Protein AF-A0A925X984-F1 (afdb_monomer_lite)

Radius of gyration: 20.79 Å; chains: 1; bounding box: 50×35×59 Å

Sequence (177 aa):
MTAKMLEGKLLLYSETGMEGGYLSIQDKKFITFNAPKFAITNNCEVVDKNNTSRFGVTSNAEVLIDNHWLEIPDPILKEADYQMSSLFCGELNGDLEADKRLAQKYNFNIKYSAQRLDEMYGPGNWKVDSKLPNVILKDGTLLHFGDMPTTIPSRPYQIPLGAKTSVTVDWKDGSIQ

Structure (mmCIF, N/CA/C/O backbone):
data_AF-A0A925X984-F1
#
_entry.id   AF-A0A925X984-F1
#
loop_
_atom_site.group_PDB
_atom_site.id
_atom_site.type_symbol
_atom_site.label_atom_id
_atom_site.label_alt_id
_atom_site.label_comp_id
_atom_site.label_asym_id
_atom_site.label_entity_id
_atom_site.label_seq_id
_atom_site.pdbx_PDB_ins_code
_atom_site.Cartn_x
_atom_site.Cartn_y
_atom_site.Cartn_z
_atom_site.occupancy
_atom_site.B_iso_or_equiv
_atom_site.auth_seq_id
_atom_site.auth_comp_id
_atom_site.auth_asym_id
_atom_site.auth_atom_id
_atom_site.pdbx_PDB_model_num
ATOM 1 N N . MET A 1 1 ? 32.202 -2.447 -3.262 1.00 36.00 1 MET A N 1
ATOM 2 C CA . MET A 1 1 ? 30.919 -3.049 -2.841 1.00 36.00 1 MET A CA 1
ATOM 3 C C . MET A 1 1 ? 30.629 -4.206 -3.774 1.00 36.00 1 MET A C 1
ATOM 5 O O . MET A 1 1 ? 30.661 -4.004 -4.978 1.00 36.00 1 MET A O 1
ATOM 9 N N . THR A 1 2 ? 30.424 -5.409 -3.251 1.00 36.41 2 THR A N 1
ATOM 10 C CA . THR A 1 2 ? 30.070 -6.587 -4.053 1.00 36.41 2 THR A CA 1
ATOM 11 C C . THR A 1 2 ? 28.589 -6.493 -4.410 1.00 36.41 2 THR A C 1
ATOM 13 O O . THR A 1 2 ? 27.747 -6.475 -3.513 1.00 36.41 2 THR A O 1
ATOM 16 N N . ALA A 1 3 ? 28.266 -6.372 -5.699 1.00 39.72 3 ALA A N 1
ATOM 17 C CA . ALA A 1 3 ? 26.882 -6.365 -6.159 1.00 39.72 3 ALA A CA 1
ATOM 18 C C . ALA A 1 3 ? 26.222 -7.703 -5.791 1.00 39.72 3 ALA A C 1
ATOM 20 O O . ALA A 1 3 ? 26.740 -8.774 -6.112 1.00 39.72 3 ALA A O 1
ATOM 21 N N . LYS A 1 4 ? 25.101 -7.651 -5.068 1.00 42.84 4 LYS A N 1
ATOM 22 C CA . LYS A 1 4 ? 24.341 -8.845 -4.699 1.00 42.84 4 LYS A CA 1
ATOM 23 C C . LYS A 1 4 ? 23.435 -9.202 -5.875 1.00 42.84 4 LYS A C 1
ATOM 25 O O . LYS A 1 4 ? 22.453 -8.508 -6.110 1.00 42.84 4 LYS A O 1
ATOM 30 N N . MET A 1 5 ? 23.775 -10.257 -6.617 1.00 42.59 5 MET A N 1
ATOM 31 C CA . MET A 1 5 ? 22.895 -10.774 -7.667 1.00 42.59 5 MET A CA 1
ATOM 32 C C . MET A 1 5 ? 21.684 -11.457 -7.033 1.00 42.59 5 MET A C 1
ATOM 34 O O . MET A 1 5 ? 21.832 -12.328 -6.173 1.00 42.59 5 MET A O 1
ATOM 38 N N . LEU A 1 6 ? 20.496 -11.039 -7.455 1.00 45.75 6 LEU A N 1
ATOM 39 C CA . LEU A 1 6 ? 19.229 -11.654 -7.084 1.00 45.75 6 LEU A CA 1
ATOM 40 C C . LEU A 1 6 ? 18.754 -12.515 -8.249 1.00 45.75 6 LEU A C 1
ATOM 42 O O . LEU A 1 6 ? 18.788 -12.086 -9.399 1.00 45.75 6 LEU A O 1
ATOM 46 N N . GLU A 1 7 ? 18.317 -13.734 -7.949 1.00 44.16 7 GLU A N 1
ATOM 47 C CA . GLU A 1 7 ? 17.753 -14.638 -8.947 1.00 44.16 7 GLU A CA 1
ATOM 48 C C . GLU A 1 7 ? 16.229 -14.657 -8.808 1.00 44.16 7 GLU A C 1
ATOM 50 O O . GLU A 1 7 ? 15.696 -15.037 -7.766 1.00 44.16 7 GLU A O 1
ATOM 55 N N . GLY A 1 8 ? 15.529 -14.237 -9.861 1.00 45.56 8 GLY A N 1
ATOM 56 C CA . GLY A 1 8 ? 14.073 -14.321 -9.981 1.00 45.56 8 GLY A CA 1
ATOM 57 C C . GLY A 1 8 ? 13.635 -15.384 -10.983 1.00 45.56 8 GLY A C 1
ATOM 58 O O . GLY A 1 8 ? 14.445 -15.880 -11.767 1.00 45.56 8 GLY A O 1
ATOM 59 N N . LYS A 1 9 ? 12.344 -15.734 -10.976 1.00 38.38 9 LYS A N 1
ATOM 60 C CA . LYS A 1 9 ? 1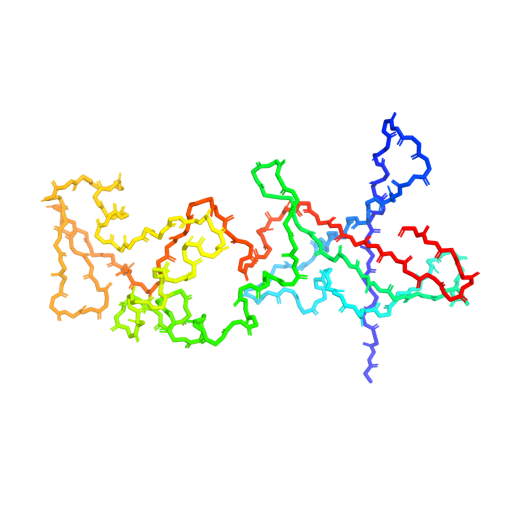1.750 -16.643 -11.962 1.00 38.38 9 LYS A CA 1
ATOM 61 C C . LYS A 1 9 ? 10.774 -15.855 -12.830 1.00 38.38 9 LYS A C 1
ATOM 63 O O . LYS A 1 9 ? 9.692 -15.515 -12.377 1.00 38.38 9 LYS A O 1
ATOM 68 N N . LEU A 1 10 ? 11.125 -15.624 -14.092 1.00 40.81 10 LEU A N 1
ATOM 69 C CA . LEU A 1 10 ? 10.169 -15.130 -15.083 1.00 40.81 10 LEU A CA 1
ATOM 70 C C . LEU A 1 10 ? 9.017 -16.146 -15.193 1.00 40.81 10 LEU A C 1
ATOM 72 O O . LEU A 1 10 ? 9.241 -17.304 -15.557 1.00 40.81 10 LEU A O 1
ATOM 76 N N . LEU A 1 11 ? 7.807 -15.744 -14.802 1.00 37.44 11 LEU A N 1
ATOM 77 C CA . LEU A 1 11 ? 6.610 -16.578 -14.876 1.00 37.44 11 LEU A CA 1
ATOM 78 C C . LEU A 1 11 ? 5.756 -16.055 -16.027 1.00 37.44 11 LEU A C 1
ATOM 80 O O . LEU A 1 11 ? 4.923 -15.175 -15.851 1.00 37.44 11 LEU A O 1
ATOM 84 N N . LEU A 1 12 ? 5.980 -16.613 -17.214 1.00 36.19 12 LEU A N 1
ATOM 85 C CA . LEU A 1 12 ? 5.131 -16.381 -18.378 1.00 36.19 12 LEU A CA 1
ATOM 86 C C . LEU A 1 12 ? 3.741 -16.983 -18.127 1.00 36.19 12 LEU A C 1
ATOM 88 O O . LEU A 1 12 ? 3.596 -18.202 -18.063 1.00 36.19 12 LEU A O 1
ATOM 92 N N . TYR A 1 13 ? 2.731 -16.125 -18.015 1.00 36.47 13 TYR A N 1
ATOM 93 C CA . TYR A 1 13 ? 1.334 -16.473 -18.261 1.00 36.47 13 TYR A CA 1
ATOM 94 C C . TYR A 1 13 ? 0.824 -15.509 -19.331 1.00 36.47 13 TYR A C 1
ATOM 96 O O . TYR A 1 13 ? 0.614 -14.336 -19.047 1.00 36.47 13 TYR A O 1
ATOM 104 N N . SER A 1 14 ? 0.662 -15.995 -20.559 1.00 34.91 14 SER A N 1
ATOM 105 C CA . SER A 1 14 ? -0.093 -15.308 -21.609 1.00 34.91 14 SER A CA 1
ATOM 106 C C . SER A 1 14 ? -1.064 -16.326 -22.197 1.00 34.91 14 SER A C 1
ATOM 108 O O . SER A 1 14 ? -0.634 -17.339 -22.748 1.00 34.91 14 SER A O 1
ATOM 110 N N . GLU A 1 15 ? -2.367 -16.087 -22.035 1.00 36.50 15 GLU A N 1
ATOM 111 C CA . GLU A 1 15 ? -3.403 -16.761 -22.833 1.00 36.50 15 GLU A CA 1
ATOM 112 C C . GLU A 1 15 ? -3.711 -15.987 -24.128 1.00 36.50 15 GLU A C 1
ATOM 114 O O . GLU A 1 15 ? -4.378 -16.512 -25.016 1.00 36.50 15 GLU A O 1
ATOM 119 N N . THR A 1 16 ? -3.191 -14.766 -24.293 1.00 33.91 16 THR A N 1
ATOM 120 C CA . THR A 1 16 ? -3.482 -13.913 -25.451 1.00 33.91 16 THR A CA 1
ATOM 121 C C . THR A 1 16 ? -2.262 -13.095 -25.873 1.00 33.91 16 THR A C 1
ATOM 123 O O . THR A 1 16 ? -2.055 -11.990 -25.388 1.00 33.91 16 THR A O 1
ATOM 126 N N . GLY A 1 17 ? -1.498 -13.611 -26.839 1.00 31.50 17 GLY A N 1
ATOM 127 C CA . GLY A 1 17 ? -0.649 -12.798 -27.719 1.00 31.50 17 GLY A CA 1
ATOM 128 C C . GLY A 1 17 ? 0.634 -12.205 -27.116 1.00 31.50 17 GLY A C 1
ATOM 129 O O . GLY A 1 17 ? 0.866 -12.215 -25.913 1.00 31.50 17 GLY A O 1
ATOM 130 N N . MET A 1 18 ? 1.503 -11.738 -28.014 1.00 33.44 18 MET A N 1
ATOM 131 C CA . MET A 1 18 ? 2.894 -11.295 -27.816 1.00 33.44 18 MET A CA 1
ATOM 132 C C . MET A 1 18 ? 3.057 -9.927 -27.111 1.00 33.44 18 MET A C 1
ATOM 134 O O . MET A 1 18 ? 3.932 -9.150 -27.483 1.00 33.44 18 MET A O 1
ATOM 138 N N . GLU A 1 19 ? 2.263 -9.611 -26.091 1.00 34.28 19 GLU A N 1
ATOM 139 C CA . GLU A 1 19 ? 2.335 -8.309 -25.407 1.00 34.28 19 GLU A CA 1
ATOM 140 C C . GLU A 1 19 ? 2.373 -8.496 -23.881 1.00 34.28 19 GLU A C 1
ATOM 142 O O . GLU A 1 19 ? 1.350 -8.715 -23.243 1.00 34.28 19 GLU A O 1
ATOM 147 N N . GLY A 1 20 ? 3.578 -8.430 -23.301 1.00 34.25 20 GLY A N 1
ATOM 148 C CA . GLY A 1 20 ? 3.802 -8.355 -21.851 1.00 34.25 20 GLY A CA 1
ATOM 149 C C . GLY A 1 20 ? 4.157 -9.686 -21.183 1.00 34.25 20 GLY A C 1
ATOM 150 O O . GLY A 1 20 ? 3.306 -10.546 -20.956 1.00 34.25 20 GLY A O 1
ATOM 151 N N . GLY A 1 21 ? 5.432 -9.864 -20.826 1.00 34.50 21 GLY A N 1
ATOM 152 C CA . GLY A 1 21 ? 5.858 -10.929 -19.924 1.00 34.50 21 GLY A CA 1
ATOM 153 C C . GLY A 1 21 ? 5.820 -10.453 -18.471 1.00 34.50 21 GLY A C 1
ATOM 154 O O . GLY A 1 21 ? 6.390 -9.428 -18.130 1.00 34.50 21 GLY A O 1
ATOM 155 N N . TYR A 1 22 ? 5.203 -11.217 -17.568 1.00 37.22 22 TYR A N 1
ATOM 156 C CA . TYR A 1 22 ? 5.242 -10.904 -16.136 1.00 37.22 22 TYR A CA 1
ATOM 157 C C . TYR A 1 22 ? 6.555 -11.394 -15.503 1.00 37.22 22 TYR A C 1
ATOM 159 O O . TYR A 1 22 ? 6.755 -12.594 -15.270 1.00 37.22 22 TYR A O 1
ATOM 167 N N . LEU A 1 23 ? 7.465 -10.474 -15.176 1.00 39.12 23 LEU A N 1
ATOM 168 C CA . LEU A 1 23 ? 8.632 -10.782 -14.347 1.00 39.12 23 LEU A CA 1
ATOM 169 C C . LEU A 1 23 ? 8.245 -10.785 -12.862 1.00 39.12 23 LEU A C 1
ATOM 171 O O . LEU A 1 23 ? 8.099 -9.737 -12.247 1.00 39.12 23 LEU A O 1
ATOM 175 N N . SER A 1 24 ? 8.134 -11.977 -12.265 1.00 40.38 24 SER A N 1
ATOM 176 C CA . SER A 1 24 ? 7.916 -12.142 -10.823 1.00 40.38 24 SER A CA 1
ATOM 177 C C . SER A 1 24 ? 9.212 -12.577 -10.131 1.00 40.38 24 SER A C 1
ATOM 179 O O . SER A 1 24 ? 9.711 -13.688 -10.316 1.00 40.38 24 SER A O 1
ATOM 181 N N . ILE A 1 25 ? 9.801 -11.698 -9.322 1.00 44.94 25 ILE A N 1
ATOM 182 C CA . ILE A 1 25 ? 11.028 -11.999 -8.572 1.00 44.94 25 ILE A CA 1
ATOM 183 C C . ILE A 1 25 ? 10.658 -12.219 -7.106 1.00 44.94 25 ILE A C 1
ATOM 185 O O . ILE A 1 25 ? 10.241 -11.289 -6.422 1.00 44.94 25 ILE A O 1
ATOM 189 N N . GLN A 1 26 ? 10.836 -13.446 -6.608 1.00 42.81 26 GLN A N 1
ATOM 190 C CA . GLN A 1 26 ? 10.685 -13.766 -5.188 1.00 42.81 26 GLN A CA 1
ATOM 191 C C . GLN A 1 26 ? 12.033 -14.215 -4.616 1.00 42.81 26 GLN A C 1
ATOM 193 O O . GLN A 1 26 ? 12.496 -15.325 -4.888 1.00 42.81 26 GLN A O 1
ATOM 198 N N . ASP A 1 27 ? 12.662 -13.363 -3.804 1.00 42.84 27 ASP A N 1
ATOM 199 C CA . ASP A 1 27 ? 13.857 -13.746 -3.049 1.00 42.84 27 ASP A CA 1
ATOM 200 C C . ASP A 1 27 ? 13.464 -14.720 -1.923 1.00 42.84 27 ASP A C 1
ATOM 202 O O . ASP A 1 27 ? 12.714 -14.379 -1.008 1.00 42.84 27 ASP A O 1
ATOM 206 N N . LYS A 1 28 ? 13.987 -15.950 -1.980 1.00 40.78 28 LYS A N 1
ATOM 207 C CA . LYS A 1 28 ? 13.722 -17.011 -0.991 1.00 40.78 28 LYS A CA 1
ATOM 208 C C . LYS A 1 28 ? 14.381 -16.770 0.375 1.00 40.78 28 LYS A C 1
ATOM 210 O O . LYS A 1 28 ? 14.083 -17.500 1.315 1.00 40.78 28 LYS A O 1
ATOM 215 N N . LYS A 1 29 ? 15.312 -15.816 0.489 1.00 37.97 29 LYS A N 1
ATOM 216 C CA . LYS A 1 29 ? 16.128 -15.565 1.691 1.00 37.97 29 LYS A CA 1
ATOM 217 C C . LYS A 1 29 ? 15.795 -14.249 2.402 1.00 37.97 29 LYS A C 1
ATOM 219 O O . LYS A 1 29 ? 16.399 -13.970 3.437 1.00 37.97 29 LYS A O 1
ATOM 224 N N . PHE A 1 30 ? 14.866 -13.437 1.894 1.00 42.75 30 PHE A N 1
ATOM 225 C CA . PHE A 1 30 ? 14.578 -12.118 2.467 1.00 42.75 30 PHE A CA 1
ATOM 226 C C . PHE A 1 30 ? 13.465 -12.157 3.523 1.00 42.75 30 PHE A C 1
ATOM 228 O O . PHE A 1 30 ? 12.325 -11.783 3.279 1.00 42.75 30 PHE A O 1
ATOM 235 N N . ILE A 1 31 ? 13.829 -12.594 4.732 1.00 39.44 31 ILE A N 1
ATOM 236 C CA . ILE A 1 31 ? 13.037 -12.412 5.958 1.00 39.44 31 ILE A CA 1
ATOM 237 C C . ILE A 1 31 ? 13.729 -11.320 6.784 1.00 39.44 31 ILE A C 1
ATOM 239 O O . ILE A 1 31 ? 14.491 -11.607 7.702 1.00 39.44 31 ILE A O 1
ATOM 243 N N . THR A 1 32 ? 13.542 -10.050 6.428 1.00 35.03 32 THR A N 1
ATOM 244 C CA . THR A 1 32 ? 13.875 -8.931 7.329 1.00 35.03 32 THR A CA 1
ATOM 245 C C . THR A 1 32 ? 12.717 -7.939 7.336 1.00 35.03 32 THR A C 1
ATOM 247 O O . THR A 1 32 ? 12.083 -7.741 6.308 1.00 35.03 32 THR A O 1
ATOM 250 N N . PHE A 1 33 ? 12.440 -7.325 8.492 1.00 31.50 33 PHE A N 1
ATOM 251 C CA . PHE A 1 33 ? 11.348 -6.361 8.735 1.00 31.50 33 PHE A CA 1
ATOM 252 C C . PHE A 1 33 ? 11.455 -5.037 7.944 1.00 31.50 33 PHE A C 1
ATOM 254 O O . PHE A 1 33 ? 10.676 -4.118 8.170 1.00 31.50 33 PHE A O 1
ATOM 261 N N . ASN A 1 34 ? 12.413 -4.919 7.023 1.00 33.91 34 ASN A N 1
ATOM 262 C CA . ASN A 1 34 ? 12.553 -3.764 6.146 1.00 33.91 34 ASN A CA 1
ATOM 263 C C . ASN A 1 34 ? 11.936 -4.099 4.788 1.00 33.91 34 ASN A C 1
ATOM 265 O O . ASN A 1 34 ? 12.207 -5.174 4.249 1.00 33.91 34 ASN A O 1
ATOM 269 N N . ALA A 1 35 ? 11.176 -3.166 4.205 1.00 35.09 35 ALA A N 1
ATOM 270 C CA . ALA A 1 35 ? 10.746 -3.284 2.814 1.00 35.09 35 ALA A CA 1
ATOM 271 C C . ALA A 1 35 ? 11.977 -3.578 1.926 1.00 35.09 35 ALA A C 1
ATOM 273 O O . ALA A 1 35 ? 13.018 -2.925 2.096 1.00 35.09 35 ALA A O 1
ATOM 274 N N . PRO A 1 36 ? 11.924 -4.577 1.025 1.00 37.38 36 PRO A N 1
ATOM 275 C CA . PRO A 1 36 ? 13.071 -4.913 0.196 1.00 37.38 36 PRO A CA 1
ATOM 276 C C . PRO A 1 36 ? 13.477 -3.687 -0.629 1.00 37.38 36 PRO A C 1
ATOM 278 O O . PRO A 1 36 ? 12.697 -3.188 -1.433 1.00 37.38 36 PRO A O 1
ATOM 281 N N . LYS A 1 37 ? 14.720 -3.210 -0.463 1.00 38.31 37 LYS A N 1
ATOM 282 C CA . LYS A 1 37 ? 15.281 -2.101 -1.268 1.00 38.31 37 LYS A CA 1
ATOM 283 C C . LYS A 1 37 ? 15.391 -2.424 -2.767 1.00 38.31 37 LYS A C 1
ATOM 285 O O . LYS A 1 37 ? 15.699 -1.545 -3.555 1.00 38.31 37 LYS A O 1
ATOM 290 N N . PHE A 1 38 ? 15.201 -3.687 -3.129 1.00 42.75 38 PHE A N 1
ATOM 291 C CA . PHE A 1 38 ? 15.314 -4.261 -4.474 1.00 42.75 38 PHE A CA 1
ATOM 292 C C . PHE A 1 38 ? 13.971 -4.874 -4.903 1.00 42.75 38 PHE A C 1
ATOM 294 O O . PHE A 1 38 ? 13.915 -5.878 -5.609 1.00 42.75 38 PHE A O 1
ATOM 301 N N . ALA A 1 39 ? 12.879 -4.271 -4.431 1.00 46.59 39 ALA A N 1
ATOM 302 C CA . ALA A 1 39 ? 11.562 -4.469 -5.001 1.00 46.59 39 ALA A CA 1
ATOM 303 C C . ALA A 1 39 ? 11.538 -3.995 -6.457 1.00 46.59 39 ALA A C 1
ATOM 305 O O . ALA A 1 39 ? 12.314 -3.136 -6.865 1.00 46.59 39 ALA A O 1
ATOM 306 N N . ILE A 1 40 ? 10.621 -4.573 -7.218 1.00 61.28 40 ILE A N 1
ATOM 307 C CA . ILE A 1 40 ? 10.266 -4.180 -8.572 1.00 61.28 40 ILE A CA 1
ATOM 308 C C . ILE A 1 40 ? 9.838 -2.699 -8.556 1.00 61.28 40 ILE A C 1
ATOM 310 O O . ILE A 1 40 ? 8.702 -2.373 -8.229 1.00 61.28 40 ILE A O 1
ATOM 314 N N . THR A 1 41 ? 10.784 -1.796 -8.813 1.00 69.50 41 THR A N 1
ATOM 315 C CA . THR A 1 41 ? 10.567 -0.349 -8.897 1.00 69.50 41 THR A CA 1
ATOM 316 C C . THR A 1 41 ? 10.947 0.145 -10.279 1.00 69.50 41 THR A C 1
ATOM 318 O O . THR A 1 41 ? 11.772 -0.461 -10.963 1.00 69.50 41 THR A O 1
ATOM 321 N N . ASN A 1 42 ? 10.364 1.266 -10.684 1.00 79.44 42 ASN A N 1
ATOM 322 C CA . ASN A 1 42 ? 10.740 1.934 -11.923 1.00 79.44 42 ASN A CA 1
ATOM 323 C C . ASN A 1 42 ? 12.204 2.408 -11.873 1.00 79.44 42 ASN A C 1
ATOM 325 O O . ASN A 1 42 ? 12.707 2.791 -10.814 1.00 79.44 42 ASN A O 1
ATOM 329 N N . ASN A 1 43 ? 12.847 2.453 -13.038 1.00 83.25 43 ASN A N 1
ATOM 330 C CA . ASN A 1 43 ? 14.211 2.936 -13.264 1.00 83.25 43 ASN A CA 1
ATOM 331 C C . ASN A 1 43 ? 15.332 2.071 -12.659 1.00 83.25 43 ASN A C 1
ATOM 333 O O . ASN A 1 43 ? 16.403 2.584 -12.332 1.00 83.25 43 ASN A O 1
ATOM 337 N N . CYS A 1 44 ? 15.118 0.764 -12.510 1.00 78.94 44 CYS A N 1
ATOM 338 C CA . CYS A 1 44 ? 16.180 -0.170 -12.143 1.00 78.94 44 CYS A CA 1
ATOM 339 C C . CYS A 1 44 ? 16.860 -0.733 -13.391 1.00 78.94 44 CYS A C 1
ATOM 341 O O . CYS A 1 44 ? 16.189 -1.190 -14.315 1.00 78.94 44 CYS A O 1
ATOM 343 N N . GLU A 1 45 ? 18.193 -0.749 -13.398 1.00 81.00 45 GLU A N 1
ATOM 344 C CA . GLU A 1 45 ? 18.955 -1.449 -14.432 1.00 81.00 45 GLU A CA 1
ATOM 345 C C . GLU A 1 45 ? 18.852 -2.964 -14.236 1.00 81.00 45 GLU A C 1
ATOM 347 O O . GLU A 1 45 ? 19.061 -3.487 -13.137 1.00 81.00 45 GLU A O 1
ATOM 352 N N . VAL A 1 46 ? 18.556 -3.671 -15.323 1.00 74.81 46 VAL A N 1
ATOM 353 C CA . VAL A 1 46 ? 18.489 -5.133 -15.366 1.00 74.81 46 VAL A CA 1
ATOM 354 C C . VAL A 1 46 ? 19.357 -5.671 -16.493 1.00 74.81 46 VAL A C 1
ATOM 356 O O . VAL A 1 46 ? 19.620 -4.989 -17.484 1.00 74.81 46 VAL A O 1
ATOM 359 N N . VAL A 1 47 ? 19.809 -6.910 -16.335 1.00 77.38 47 VAL A N 1
ATOM 360 C CA . VAL A 1 47 ? 20.662 -7.608 -17.299 1.00 77.38 47 VAL A CA 1
ATOM 361 C C . VAL A 1 47 ? 20.050 -8.970 -17.598 1.00 77.38 47 VAL A C 1
ATOM 363 O O . VAL A 1 47 ? 19.554 -9.644 -16.692 1.00 77.38 47 VAL A O 1
ATOM 366 N N . ASP A 1 48 ? 20.087 -9.383 -18.862 1.00 72.31 48 ASP A N 1
ATOM 367 C CA . ASP A 1 48 ? 19.631 -10.711 -19.264 1.00 72.31 48 ASP A CA 1
ATOM 368 C C . ASP A 1 48 ? 20.585 -11.777 -18.699 1.00 72.31 48 ASP A C 1
ATOM 370 O O . ASP A 1 48 ? 21.795 -11.758 -18.939 1.00 72.31 48 ASP A O 1
ATOM 374 N N . LYS A 1 49 ? 20.040 -12.740 -17.945 1.00 73.56 49 LYS A N 1
ATOM 375 C CA . LYS A 1 49 ? 20.825 -13.820 -17.325 1.00 73.56 49 LYS A CA 1
ATOM 376 C C . LYS A 1 49 ? 21.580 -14.666 -18.359 1.00 73.56 49 LYS A C 1
ATOM 378 O O . LYS A 1 49 ? 22.647 -15.189 -18.046 1.00 73.56 49 LYS A O 1
ATOM 383 N N . ASN A 1 50 ? 21.032 -14.814 -19.562 1.00 75.38 50 ASN A N 1
ATOM 384 C CA . ASN A 1 50 ? 21.614 -15.615 -20.637 1.00 75.38 50 ASN A CA 1
ATOM 385 C C . ASN A 1 50 ? 22.495 -14.781 -21.576 1.00 75.38 50 ASN A C 1
ATOM 387 O O . ASN A 1 50 ? 23.278 -15.345 -22.339 1.00 75.38 50 ASN A O 1
ATOM 391 N N . ASN A 1 51 ? 22.386 -13.452 -21.521 1.00 75.25 51 ASN A N 1
ATOM 392 C CA . ASN A 1 51 ? 23.209 -12.53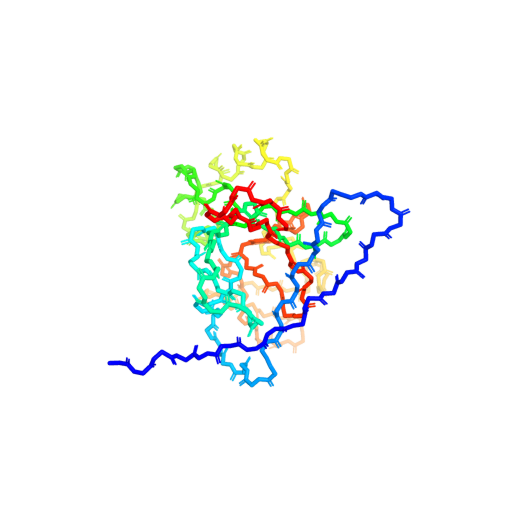7 -22.295 1.00 75.25 51 ASN A CA 1
ATOM 393 C C . ASN A 1 51 ? 23.557 -11.293 -21.470 1.00 75.25 51 ASN A C 1
ATOM 395 O O . ASN A 1 51 ? 22.870 -10.278 -21.518 1.00 75.25 51 ASN A O 1
ATOM 399 N N . THR A 1 52 ? 24.691 -11.333 -20.774 1.00 79.00 52 THR A N 1
ATOM 400 C CA . THR A 1 52 ? 25.105 -10.249 -19.872 1.00 79.00 52 THR A CA 1
ATOM 401 C C . THR A 1 52 ? 25.446 -8.930 -20.571 1.00 79.00 52 THR A C 1
ATOM 403 O O . THR A 1 52 ? 25.600 -7.908 -19.907 1.00 79.00 52 THR A O 1
ATOM 406 N N . SER A 1 53 ? 25.551 -8.934 -21.903 1.00 81.44 53 SER A N 1
ATOM 407 C CA . SER A 1 53 ? 25.715 -7.724 -22.718 1.00 81.44 53 SER A CA 1
ATOM 408 C C . SER A 1 53 ? 24.387 -7.064 -23.108 1.00 81.44 53 SER A C 1
ATOM 410 O O . SER A 1 53 ? 24.391 -5.957 -23.644 1.00 81.44 53 SER A O 1
ATOM 412 N N . ARG A 1 54 ? 23.253 -7.714 -22.815 1.00 78.88 54 ARG A N 1
ATOM 413 C CA . ARG A 1 54 ? 21.901 -7.187 -23.000 1.00 78.88 54 ARG A CA 1
ATOM 414 C C . ARG A 1 54 ? 21.408 -6.608 -21.676 1.00 78.88 54 ARG A C 1
ATOM 416 O O . ARG A 1 54 ? 21.322 -7.311 -20.670 1.00 78.88 54 ARG A O 1
ATOM 423 N N . PHE A 1 55 ? 21.099 -5.317 -21.686 1.00 83.62 55 PHE A N 1
ATOM 424 C CA . PHE A 1 55 ? 20.725 -4.542 -20.508 1.00 83.62 55 PHE A CA 1
ATOM 425 C C . PHE A 1 55 ? 19.504 -3.677 -20.805 1.00 83.62 55 PHE A C 1
ATOM 427 O O . PHE A 1 55 ? 19.296 -3.245 -21.942 1.00 83.62 55 PHE A O 1
ATOM 434 N N . GLY A 1 56 ? 18.688 -3.457 -19.785 1.00 84.06 56 GLY A N 1
ATOM 435 C CA . GLY A 1 56 ? 17.436 -2.723 -19.885 1.00 84.06 56 GLY A CA 1
ATOM 436 C C . GLY A 1 56 ? 17.143 -1.937 -18.621 1.00 84.06 56 GLY A C 1
ATOM 437 O O . GLY A 1 56 ? 17.884 -2.016 -17.638 1.00 84.06 56 GLY A O 1
ATOM 438 N N . VAL A 1 57 ? 16.064 -1.167 -18.667 1.00 84.38 57 VAL A N 1
ATOM 439 C CA . VAL A 1 57 ? 15.571 -0.372 -17.543 1.00 84.38 57 VAL A CA 1
ATOM 440 C C . VAL A 1 57 ? 14.125 -0.763 -17.268 1.00 84.38 57 VAL A C 1
ATOM 442 O O . VAL A 1 57 ? 13.349 -0.951 -18.199 1.00 84.38 57 VAL A O 1
ATOM 445 N N . THR A 1 58 ? 13.764 -0.919 -15.998 1.00 81.38 58 THR A N 1
ATOM 446 C CA . THR A 1 58 ? 12.387 -1.244 -15.609 1.00 81.38 58 THR A CA 1
ATOM 447 C C . THR A 1 58 ? 11.465 -0.025 -15.664 1.00 81.38 58 THR A C 1
ATOM 449 O O . THR A 1 58 ? 11.838 1.077 -15.253 1.00 81.38 58 THR A O 1
ATOM 452 N N . SER A 1 59 ? 10.227 -0.239 -16.091 1.00 83.12 59 SER A N 1
ATOM 453 C CA . SER A 1 59 ? 9.139 0.741 -16.119 1.00 83.12 59 SER A CA 1
ATOM 454 C C . SER A 1 59 ? 7.797 0.064 -15.793 1.00 83.12 59 SER A C 1
ATOM 456 O O . SER A 1 59 ? 7.722 -1.163 -15.702 1.00 83.12 59 SER A O 1
ATOM 458 N N . ASN A 1 60 ? 6.742 0.855 -15.566 1.00 83.69 60 ASN A N 1
ATOM 459 C CA . ASN A 1 60 ? 5.384 0.379 -15.257 1.00 83.69 60 ASN A CA 1
ATOM 460 C C . ASN A 1 60 ? 5.339 -0.679 -14.140 1.00 83.69 60 ASN A C 1
ATOM 462 O O . ASN A 1 60 ? 4.776 -1.759 -14.306 1.00 83.69 60 ASN A O 1
ATOM 466 N N . ALA A 1 61 ? 5.992 -0.394 -13.013 1.00 83.00 61 ALA A N 1
ATOM 467 C CA . ALA A 1 61 ? 5.951 -1.273 -11.856 1.00 83.00 61 ALA A CA 1
ATOM 468 C C . ALA A 1 61 ? 4.544 -1.335 -11.251 1.00 83.00 61 ALA A C 1
ATOM 470 O O . ALA A 1 61 ? 3.963 -0.305 -10.914 1.00 83.00 61 ALA A O 1
ATOM 471 N N . GLU A 1 62 ? 4.022 -2.548 -11.074 1.00 84.19 62 GLU A N 1
ATOM 472 C CA . GLU A 1 62 ? 2.670 -2.800 -10.572 1.00 84.19 62 GLU A CA 1
ATOM 473 C C . GLU A 1 62 ? 2.630 -3.984 -9.595 1.00 84.19 62 GLU A C 1
ATOM 475 O O . GLU A 1 62 ? 3.472 -4.888 -9.623 1.00 84.19 62 GLU A O 1
ATOM 480 N N . VAL A 1 63 ? 1.609 -4.012 -8.738 1.00 79.19 63 VAL A N 1
ATOM 481 C CA . VAL A 1 63 ? 1.273 -5.145 -7.863 1.00 79.19 63 VAL A CA 1
ATOM 482 C C . VAL A 1 63 ? -0.173 -5.563 -8.049 1.00 79.19 63 VAL A C 1
ATOM 484 O O . VAL A 1 63 ? -1.061 -4.727 -8.198 1.00 79.19 63 VAL A O 1
ATOM 487 N N . LEU A 1 64 ? -0.407 -6.872 -8.005 1.00 77.25 64 LEU A N 1
ATOM 488 C CA . LEU A 1 64 ? -1.739 -7.450 -8.012 1.00 77.25 64 LEU A CA 1
ATOM 489 C C . LEU A 1 64 ? -2.292 -7.494 -6.582 1.00 77.25 64 LEU A C 1
ATOM 491 O O . LEU A 1 64 ? -1.813 -8.275 -5.754 1.00 77.25 64 LEU A O 1
ATOM 495 N N . ILE A 1 65 ? -3.322 -6.695 -6.311 1.00 76.12 65 ILE A N 1
ATOM 496 C CA . ILE A 1 65 ? -4.072 -6.679 -5.046 1.00 76.12 65 ILE A CA 1
ATOM 497 C C . ILE A 1 65 ? -5.552 -6.836 -5.378 1.00 76.12 65 ILE A C 1
ATOM 499 O O . ILE A 1 65 ? -6.057 -6.166 -6.273 1.00 76.12 65 ILE A O 1
ATOM 503 N N . ASP A 1 66 ? -6.240 -7.755 -4.697 1.00 78.00 66 ASP A N 1
ATOM 504 C CA . ASP A 1 66 ? -7.676 -8.006 -4.886 1.00 78.00 66 ASP A CA 1
ATOM 505 C C . ASP A 1 66 ? -8.084 -8.161 -6.366 1.00 78.00 66 ASP A C 1
ATOM 507 O O . ASP A 1 66 ? -9.110 -7.649 -6.807 1.00 78.00 66 ASP A O 1
ATOM 511 N N . ASN A 1 67 ? -7.255 -8.869 -7.145 1.00 78.00 67 ASN A N 1
ATOM 512 C CA . ASN A 1 67 ? -7.428 -9.115 -8.583 1.00 78.00 67 ASN A CA 1
ATOM 513 C C . ASN A 1 67 ? -7.359 -7.863 -9.490 1.00 78.00 67 ASN A C 1
ATOM 515 O O . ASN A 1 67 ? -7.817 -7.909 -10.630 1.00 78.00 67 ASN A O 1
ATOM 519 N N . HIS A 1 68 ? -6.759 -6.772 -9.011 1.00 79.62 68 HIS A N 1
ATOM 520 C CA . HIS A 1 68 ? -6.499 -5.550 -9.774 1.00 79.62 68 HIS A CA 1
ATOM 521 C C . HIS A 1 68 ? -5.001 -5.223 -9.772 1.00 79.62 68 HIS A C 1
ATOM 523 O O . HIS A 1 68 ? -4.337 -5.342 -8.740 1.00 79.62 68 HIS A O 1
ATOM 529 N N . TRP A 1 69 ? -4.468 -4.822 -10.927 1.00 80.06 69 TRP A N 1
ATOM 530 C CA . TRP A 1 69 ? -3.105 -4.300 -11.036 1.00 80.06 69 TRP A CA 1
ATOM 531 C C . TRP A 1 69 ? -3.087 -2.829 -10.623 1.00 80.06 69 TRP A C 1
ATOM 533 O O . TRP A 1 69 ? -3.902 -2.040 -11.100 1.00 80.06 69 TRP A O 1
ATOM 543 N N . LEU A 1 70 ? -2.193 -2.483 -9.697 1.00 81.00 70 LEU A N 1
ATOM 544 C CA . LEU A 1 70 ? -2.048 -1.135 -9.150 1.00 81.00 70 LEU A CA 1
ATOM 545 C C . LEU A 1 70 ? -0.590 -0.678 -9.263 1.00 81.00 70 LEU A C 1
ATOM 547 O O . LEU A 1 70 ? 0.316 -1.437 -8.915 1.00 81.00 70 LEU A O 1
ATOM 551 N N . GLU A 1 71 ? -0.380 0.562 -9.710 1.00 84.69 71 GLU A N 1
ATOM 552 C CA . GLU A 1 71 ? 0.946 1.173 -9.888 1.00 84.69 71 GLU A CA 1
ATOM 553 C C . GLU A 1 71 ? 1.732 1.264 -8.566 1.00 84.69 71 GLU A C 1
ATOM 555 O O . GLU A 1 71 ? 1.177 1.575 -7.507 1.00 84.69 71 GLU A O 1
ATOM 560 N N . ILE A 1 72 ? 3.048 1.025 -8.647 1.00 79.69 72 ILE A N 1
ATOM 561 C CA . ILE A 1 72 ? 4.016 1.184 -7.560 1.00 79.69 72 ILE A CA 1
ATOM 562 C C . ILE A 1 72 ? 5.136 2.167 -7.961 1.00 79.69 72 ILE A C 1
ATOM 564 O O . ILE A 1 72 ? 5.779 1.996 -8.999 1.00 79.69 72 ILE A O 1
ATOM 568 N N . PRO A 1 73 ? 5.492 3.129 -7.088 1.00 77.50 73 PRO A N 1
ATOM 569 C CA . PRO A 1 73 ? 4.768 3.476 -5.868 1.00 77.50 73 PRO A CA 1
ATOM 570 C C . PRO A 1 73 ? 3.388 4.044 -6.196 1.00 77.50 73 PRO A C 1
ATOM 572 O O . PRO A 1 73 ? 3.208 4.635 -7.258 1.00 77.50 73 PRO A O 1
ATOM 575 N N . ASP A 1 74 ? 2.449 3.911 -5.259 1.00 82.62 74 ASP A N 1
ATOM 576 C CA . ASP A 1 74 ? 1.126 4.513 -5.404 1.00 82.62 74 ASP A CA 1
ATOM 577 C C . ASP A 1 74 ? 1.267 6.005 -5.784 1.00 82.62 74 ASP A C 1
ATOM 579 O O . ASP A 1 74 ? 1.976 6.744 -5.084 1.00 82.62 74 ASP A O 1
ATOM 583 N N . PRO A 1 75 ? 0.628 6.480 -6.873 1.00 84.88 75 PRO A N 1
ATOM 584 C CA . PRO A 1 75 ? 0.738 7.868 -7.317 1.00 84.88 75 PRO A CA 1
ATOM 585 C C . PRO A 1 75 ? 0.412 8.892 -6.229 1.00 84.88 75 PRO A C 1
ATOM 587 O O . PRO A 1 75 ? 0.954 9.998 -6.254 1.00 84.88 75 PRO A O 1
ATOM 590 N N . ILE A 1 76 ? -0.416 8.510 -5.250 1.00 87.56 76 ILE A N 1
ATOM 591 C CA . ILE A 1 76 ? -0.762 9.339 -4.096 1.00 87.56 76 ILE A CA 1
ATOM 592 C C . ILE A 1 76 ? 0.469 9.816 -3.314 1.00 87.56 76 ILE A C 1
ATOM 594 O O . ILE A 1 76 ? 0.448 10.912 -2.764 1.00 87.56 76 ILE A O 1
ATOM 598 N N . LEU A 1 77 ? 1.577 9.059 -3.313 1.00 84.94 77 LEU A N 1
ATOM 599 C CA . LEU A 1 77 ? 2.795 9.427 -2.580 1.00 84.94 77 LEU A CA 1
ATOM 600 C C . LEU A 1 77 ? 3.430 10.734 -3.087 1.00 84.94 77 LEU A C 1
ATOM 602 O O . LEU A 1 77 ? 4.209 11.357 -2.364 1.00 84.94 77 LEU A O 1
ATOM 606 N N . LYS A 1 78 ? 3.116 11.144 -4.324 1.00 87.31 78 LYS A N 1
ATOM 607 C CA . LYS A 1 78 ? 3.614 12.379 -4.952 1.00 87.31 78 LYS A CA 1
ATOM 608 C C . LYS A 1 78 ? 2.746 13.601 -4.625 1.00 87.31 78 LYS A C 1
ATOM 610 O O . LYS A 1 78 ? 3.129 14.720 -4.956 1.00 87.31 78 LYS A O 1
ATOM 615 N N . GLU A 1 79 ? 1.583 13.404 -4.012 1.00 90.88 79 GLU A N 1
ATOM 616 C CA . GLU A 1 79 ? 0.623 14.469 -3.736 1.00 90.88 79 GLU A CA 1
ATOM 617 C C . GLU A 1 79 ? 1.011 15.264 -2.488 1.00 90.88 79 GLU A C 1
ATOM 619 O O . GLU A 1 79 ? 1.375 14.699 -1.456 1.00 90.88 79 GLU A O 1
ATOM 624 N N . ALA A 1 80 ? 0.864 16.589 -2.549 1.00 94.25 80 ALA A N 1
ATOM 625 C CA . ALA A 1 80 ? 1.078 17.446 -1.382 1.00 94.25 80 ALA A CA 1
ATOM 626 C C . ALA A 1 80 ? 0.085 17.116 -0.254 1.00 94.25 80 ALA A C 1
ATOM 628 O O . ALA A 1 80 ? 0.478 17.054 0.909 1.00 94.25 80 ALA A O 1
ATOM 629 N N . ASP A 1 81 ? -1.173 16.832 -0.612 1.00 95.31 81 ASP A N 1
ATOM 630 C CA . ASP A 1 81 ? -2.208 16.429 0.343 1.00 95.31 81 ASP A CA 1
ATOM 631 C C . ASP A 1 81 ? -1.828 15.139 1.082 1.00 95.31 81 ASP A C 1
ATOM 633 O O . ASP A 1 81 ? -2.107 15.014 2.271 1.00 95.31 81 ASP A O 1
ATOM 637 N N . TYR A 1 82 ? -1.132 14.199 0.433 1.00 92.44 82 TYR A N 1
ATOM 638 C CA . TYR A 1 82 ? -0.703 12.966 1.095 1.00 92.44 82 TYR A CA 1
ATOM 639 C C . TYR A 1 82 ? 0.255 13.246 2.254 1.00 92.44 82 TYR A C 1
ATOM 641 O O . TYR A 1 82 ? 0.080 12.682 3.327 1.00 92.44 82 TYR A O 1
ATOM 649 N N . GLN A 1 83 ? 1.194 14.179 2.089 1.00 91.88 83 GLN A N 1
ATOM 650 C CA . GLN A 1 83 ? 2.192 14.522 3.112 1.00 91.88 83 GLN A CA 1
ATOM 651 C C . GLN A 1 83 ? 1.597 15.165 4.374 1.00 91.88 83 GLN A C 1
ATOM 653 O O . GLN A 1 83 ? 2.269 15.224 5.399 1.00 91.88 83 GLN A O 1
ATOM 658 N N . MET A 1 84 ? 0.359 15.657 4.307 1.00 93.81 84 MET A N 1
ATOM 659 C CA . MET A 1 84 ? -0.375 16.208 5.453 1.00 93.81 84 MET A CA 1
ATOM 660 C C . MET A 1 84 ? -1.552 15.328 5.894 1.00 93.81 84 MET A C 1
ATOM 662 O O . MET A 1 84 ? -2.149 15.596 6.929 1.00 93.81 84 MET A O 1
ATOM 666 N N . SER A 1 85 ? -1.880 14.284 5.134 1.00 93.31 85 SER A N 1
ATOM 667 C CA . SER A 1 85 ? -2.992 13.368 5.398 1.00 93.31 85 SER A CA 1
ATOM 668 C C . SER A 1 85 ? -2.763 12.495 6.633 1.00 93.31 85 SER A C 1
ATOM 670 O O . SER A 1 85 ? -1.624 12.242 7.043 1.00 93.31 85 SER A O 1
ATOM 672 N N . SER A 1 86 ? -3.840 11.940 7.190 1.00 91.38 86 SER A N 1
ATOM 673 C CA . SER A 1 86 ? -3.740 10.944 8.263 1.00 91.38 86 SER A CA 1
ATOM 674 C C . SER A 1 86 ? -3.092 9.642 7.796 1.00 91.38 86 SER A C 1
ATOM 676 O O . SER A 1 86 ? -2.550 8.911 8.619 1.00 91.38 86 SER A O 1
ATOM 678 N N . LEU A 1 87 ? -3.091 9.362 6.489 1.00 87.50 87 LEU A N 1
ATOM 679 C CA . LEU A 1 87 ? -2.417 8.201 5.897 1.00 87.50 87 LEU A CA 1
ATOM 680 C C . LEU A 1 87 ? -0.886 8.282 6.002 1.00 87.50 87 LEU A C 1
ATOM 682 O O . LEU A 1 87 ? -0.225 7.246 5.980 1.00 87.50 87 LEU A O 1
ATOM 686 N N . PHE A 1 88 ? -0.330 9.492 6.117 1.00 88.00 88 PHE A N 1
ATOM 687 C CA . PHE A 1 88 ? 1.111 9.719 6.251 1.00 88.00 88 PHE A CA 1
ATOM 688 C C . PHE A 1 88 ? 1.516 10.157 7.662 1.00 88.00 88 PHE A C 1
ATOM 690 O O . PHE A 1 88 ? 2.504 9.666 8.205 1.00 88.00 88 PHE A O 1
ATOM 697 N N . CYS A 1 89 ? 0.751 11.066 8.269 1.00 85.56 89 CYS A N 1
ATOM 698 C CA . CYS A 1 89 ? 1.058 11.658 9.575 1.00 85.56 89 CYS A CA 1
ATOM 699 C C . CYS A 1 89 ? 0.470 10.880 10.764 1.00 85.56 89 CYS A C 1
ATOM 701 O O . CYS A 1 89 ? 0.788 11.181 11.919 1.00 85.56 89 CYS A O 1
ATOM 703 N N . GLY A 1 90 ? -0.392 9.899 10.495 1.00 86.25 90 GLY A N 1
ATOM 704 C CA . GLY A 1 90 ? -1.198 9.206 11.493 1.00 86.25 90 GLY A CA 1
ATOM 705 C C . GLY A 1 90 ? -2.499 9.936 11.817 1.00 86.25 90 GLY A C 1
ATOM 706 O O . GLY A 1 90 ? -2.655 11.132 11.558 1.00 86.25 90 GLY A O 1
ATOM 707 N N . GLU A 1 91 ? -3.453 9.214 12.405 1.00 87.38 91 GLU A N 1
ATOM 708 C CA . GLU A 1 91 ? -4.816 9.725 12.633 1.00 87.38 91 GLU A CA 1
ATOM 709 C C . GLU A 1 91 ? -4.863 10.953 13.553 1.00 87.38 91 GLU A C 1
ATOM 711 O O . GLU A 1 91 ? -5.738 11.797 13.400 1.00 87.38 91 GLU A O 1
ATOM 716 N N . LEU A 1 92 ? -3.906 11.084 14.478 1.00 84.69 92 LEU A N 1
ATOM 717 C CA . LEU A 1 92 ? -3.850 12.203 15.426 1.00 84.69 92 LEU A CA 1
ATOM 718 C C . LEU A 1 92 ? -3.295 13.499 14.825 1.00 84.69 92 LEU A C 1
ATOM 720 O O . LEU A 1 92 ? -3.662 14.579 15.281 1.00 84.69 92 LEU A O 1
ATOM 724 N N . ASN A 1 93 ? -2.389 13.396 13.850 1.00 88.31 93 ASN A N 1
ATOM 725 C CA . ASN A 1 93 ? -1.652 14.547 13.316 1.00 88.31 93 ASN A CA 1
ATOM 726 C C . ASN A 1 93 ? -2.037 14.894 11.873 1.00 88.31 93 ASN A C 1
ATOM 728 O O . ASN A 1 93 ? -1.551 15.891 11.342 1.00 88.31 93 ASN A O 1
ATOM 732 N N . GLY A 1 94 ? -2.843 14.057 11.220 1.00 90.12 94 GLY A N 1
ATOM 733 C CA . GLY A 1 94 ? -3.260 14.263 9.840 1.00 90.12 94 GLY A CA 1
ATOM 734 C C . GLY A 1 94 ? -4.410 15.254 9.676 1.00 90.12 94 GLY A C 1
ATOM 735 O O . GLY A 1 94 ? -5.268 15.398 10.545 1.00 90.12 94 GLY A O 1
ATOM 736 N N . ASP A 1 95 ? -4.434 15.913 8.522 1.00 95.56 95 ASP A N 1
ATOM 737 C CA . ASP A 1 95 ? -5.509 16.793 8.079 1.00 95.56 95 ASP A CA 1
ATOM 738 C C . ASP A 1 95 ? -6.653 15.983 7.444 1.00 95.56 95 ASP A C 1
ATOM 740 O O . ASP A 1 95 ? -6.522 15.415 6.356 1.00 95.56 95 ASP A O 1
ATOM 744 N N . LEU A 1 96 ? -7.813 15.989 8.107 1.00 94.50 96 LEU A N 1
ATOM 745 C CA . LEU A 1 96 ? -9.024 15.307 7.643 1.00 94.50 96 LEU A CA 1
ATOM 746 C C . LEU A 1 96 ? -9.609 15.911 6.353 1.00 94.50 96 LEU A C 1
ATOM 748 O O . LEU A 1 96 ? -10.358 15.241 5.642 1.00 94.50 96 LEU A O 1
ATOM 752 N N . GLU A 1 97 ? -9.301 17.167 6.022 1.00 97.31 97 GLU A N 1
ATOM 753 C CA . GLU A 1 97 ? -9.697 17.748 4.737 1.00 97.31 97 GLU A CA 1
ATOM 754 C C . GLU A 1 97 ? -8.779 17.275 3.606 1.00 97.31 97 GLU A C 1
ATOM 756 O O . GLU A 1 97 ? -9.256 17.054 2.490 1.00 97.31 97 GLU A O 1
ATOM 761 N N . ALA A 1 98 ? -7.486 17.070 3.876 1.00 95.94 98 ALA A N 1
ATOM 762 C CA . ALA A 1 98 ? -6.574 16.439 2.922 1.00 95.94 98 ALA A CA 1
ATOM 763 C C . ALA A 1 98 ? -6.998 14.994 2.634 1.00 95.94 98 ALA A C 1
ATOM 765 O O . ALA A 1 98 ? -7.126 14.605 1.474 1.00 95.94 98 ALA A O 1
ATOM 766 N N . ASP A 1 99 ? -7.339 14.241 3.678 1.00 95.31 99 ASP A N 1
ATOM 767 C CA . ASP A 1 99 ? -7.929 12.906 3.578 1.00 95.31 99 ASP A CA 1
ATOM 768 C C . ASP A 1 99 ? -9.145 12.866 2.637 1.00 95.31 99 ASP A C 1
ATOM 770 O O . ASP A 1 99 ? -9.204 12.024 1.739 1.00 95.31 99 ASP A O 1
ATOM 774 N N . LYS A 1 100 ? -10.097 13.801 2.787 1.00 96.19 100 LYS A N 1
ATOM 775 C CA . LYS A 1 100 ? -11.285 13.894 1.917 1.00 96.19 100 LYS A CA 1
ATOM 776 C C . LYS A 1 100 ? -10.921 14.162 0.459 1.00 96.19 100 LYS A C 1
ATOM 778 O O . LYS A 1 100 ? -11.470 13.512 -0.433 1.00 96.19 100 LYS A O 1
ATOM 783 N N . ARG A 1 101 ? -10.007 15.106 0.204 1.00 97.06 101 ARG A N 1
ATOM 784 C CA . ARG A 1 101 ? -9.558 15.435 -1.160 1.00 97.06 101 ARG A CA 1
ATOM 785 C C . ARG A 1 101 ? -8.892 14.233 -1.827 1.00 97.06 101 ARG A C 1
ATOM 787 O O . ARG A 1 101 ? -9.193 13.935 -2.982 1.00 97.06 101 ARG A O 1
ATOM 794 N N . LEU A 1 102 ? -8.054 13.504 -1.091 1.00 94.31 102 LEU A N 1
ATOM 795 C CA . LEU A 1 102 ? -7.402 12.286 -1.574 1.00 94.31 102 LEU A CA 1
ATOM 796 C C . LEU A 1 102 ? -8.404 11.159 -1.839 1.00 94.31 102 LEU A C 1
ATOM 798 O O . LEU A 1 102 ? -8.388 10.576 -2.923 1.00 94.31 102 LEU A O 1
ATOM 802 N N . ALA A 1 103 ? -9.296 10.895 -0.882 1.00 93.44 103 ALA A N 1
ATOM 803 C CA . ALA A 1 103 ? -10.355 9.896 -0.987 1.00 93.44 103 ALA A CA 1
ATOM 804 C C . ALA A 1 103 ? -11.219 10.122 -2.237 1.00 93.44 103 ALA A C 1
ATOM 806 O O . ALA A 1 103 ? -11.479 9.188 -2.995 1.00 93.44 103 ALA A O 1
ATOM 807 N N . GLN A 1 104 ? -11.593 11.377 -2.505 1.00 94.56 104 GLN A N 1
ATOM 808 C CA . GLN A 1 104 ? -12.348 11.749 -3.699 1.00 94.56 104 GLN A CA 1
ATOM 809 C C . GLN A 1 104 ? -11.521 11.594 -4.982 1.00 94.56 104 GLN A C 1
ATOM 811 O O . GLN A 1 104 ? -12.001 11.009 -5.952 1.00 94.56 104 GLN A O 1
ATOM 816 N N . LYS A 1 105 ? -10.285 12.107 -5.002 1.00 94.56 105 LYS A N 1
ATOM 817 C CA . LYS A 1 105 ? -9.417 12.095 -6.191 1.00 94.56 105 LYS A CA 1
ATOM 818 C C . LYS A 1 105 ? -9.068 10.679 -6.649 1.00 94.56 105 LYS A C 1
ATOM 820 O O . LYS A 1 105 ? -9.013 10.422 -7.847 1.00 94.56 105 LYS A O 1
ATOM 825 N N . TYR A 1 106 ? -8.843 9.773 -5.703 1.00 88.62 106 TYR A N 1
ATOM 826 C CA . TYR A 1 106 ? -8.396 8.406 -5.971 1.00 88.62 106 TYR A CA 1
ATOM 827 C C . TYR A 1 106 ? -9.465 7.341 -5.699 1.00 88.62 106 TYR A C 1
ATOM 829 O O . TYR A 1 106 ? -9.149 6.151 -5.734 1.00 88.62 106 TYR A O 1
ATOM 837 N N . ASN A 1 107 ? -10.706 7.765 -5.443 1.00 90.19 107 ASN A N 1
ATOM 838 C CA . ASN A 1 107 ? -11.880 6.918 -5.247 1.00 90.19 107 ASN A CA 1
ATOM 839 C C . ASN A 1 107 ? -11.664 5.791 -4.218 1.00 90.19 107 ASN A C 1
ATOM 841 O O . ASN A 1 107 ? -11.816 4.606 -4.520 1.00 90.19 107 ASN A O 1
ATOM 845 N N . PHE A 1 108 ? -11.290 6.165 -2.996 1.00 89.06 108 PHE A N 1
ATOM 846 C CA . PHE A 1 108 ? -11.187 5.239 -1.870 1.00 89.06 108 PHE A CA 1
ATOM 847 C C . PHE A 1 108 ? -11.856 5.816 -0.626 1.00 89.06 108 PHE A C 1
ATOM 849 O O . PHE A 1 108 ? -11.998 7.025 -0.482 1.00 89.06 108 PHE A O 1
ATOM 856 N N . ASN A 1 109 ? -12.229 4.943 0.302 1.00 91.75 109 ASN A N 1
ATOM 857 C CA . ASN A 1 109 ? -12.712 5.320 1.625 1.00 91.75 109 ASN A CA 1
ATOM 858 C C . ASN A 1 109 ? -11.616 5.110 2.666 1.00 91.75 109 ASN A C 1
ATOM 860 O O . ASN A 1 109 ? -10.869 4.134 2.583 1.00 91.75 109 ASN A O 1
ATOM 864 N N . ILE A 1 110 ? -11.547 5.990 3.664 1.00 91.38 110 ILE A N 1
ATOM 865 C CA . ILE A 1 110 ? -10.634 5.854 4.802 1.00 91.38 110 ILE A CA 1
ATOM 866 C C . ILE A 1 110 ? -11.395 5.270 5.985 1.00 91.38 110 ILE A C 1
ATOM 868 O O . ILE A 1 110 ? -12.468 5.749 6.346 1.00 91.38 110 ILE A O 1
ATOM 872 N N . LYS A 1 111 ? -10.812 4.238 6.591 1.00 91.38 111 LYS A N 1
ATOM 873 C CA . LYS A 1 111 ? -11.263 3.630 7.838 1.00 91.38 111 LYS A CA 1
ATOM 874 C C . LYS A 1 111 ? -10.346 4.029 8.984 1.00 91.38 111 LYS A C 1
ATOM 876 O O . LYS A 1 111 ? -9.226 3.515 9.100 1.00 91.38 111 LYS A O 1
ATOM 881 N N . TYR A 1 112 ? -10.859 4.906 9.839 1.00 90.69 112 TYR A N 1
ATOM 882 C CA . TYR A 1 112 ? -10.183 5.379 11.048 1.00 90.69 112 TYR A CA 1
ATOM 883 C C . TYR A 1 112 ? -10.303 4.378 12.203 1.00 90.69 112 TYR A C 1
ATOM 885 O O . TYR A 1 112 ? -11.051 3.399 12.134 1.00 90.69 112 TYR A O 1
ATOM 893 N N . SER A 1 113 ? -9.575 4.623 13.288 1.00 88.50 113 SER A N 1
ATOM 894 C CA . SER A 1 113 ? -9.419 3.698 14.409 1.00 88.50 113 SER A CA 1
ATOM 895 C C . SER A 1 113 ? -10.741 3.285 15.026 1.00 88.50 113 SER A C 1
ATOM 897 O O . SER A 1 113 ? -10.978 2.095 15.192 1.00 88.50 113 SER A O 1
ATOM 899 N N . ALA A 1 114 ? -11.621 4.245 15.317 1.00 88.44 114 ALA A N 1
ATOM 900 C CA . ALA A 1 114 ? -12.913 3.960 15.937 1.00 88.44 114 ALA A CA 1
ATOM 90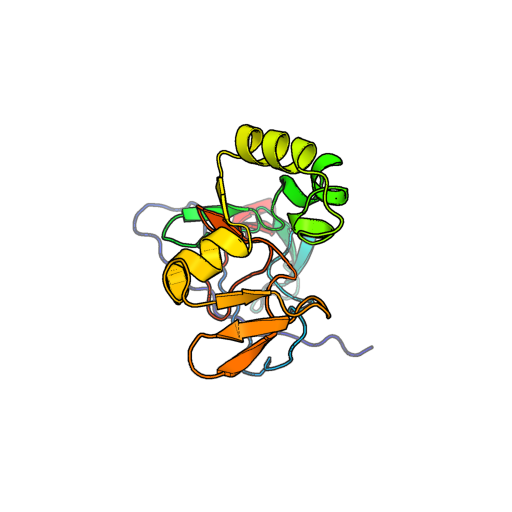1 C C . ALA A 1 114 ? -13.764 3.013 15.079 1.00 88.44 114 ALA A C 1
ATOM 903 O O . ALA A 1 114 ? -14.290 2.030 15.586 1.00 88.44 114 ALA A O 1
ATOM 904 N N . GLN A 1 115 ? -13.814 3.249 13.763 1.00 90.69 115 GLN A N 1
ATOM 905 C CA . GLN A 1 115 ? -14.538 2.381 12.831 1.00 90.69 115 GLN A CA 1
ATOM 906 C C . GLN A 1 115 ? -13.934 0.974 12.796 1.00 90.69 115 GLN A C 1
ATOM 908 O O . GLN A 1 115 ? -14.659 -0.013 12.862 1.00 90.69 115 GLN A O 1
ATOM 913 N N . ARG A 1 116 ? -12.600 0.865 12.742 1.00 90.25 116 ARG A N 1
ATOM 914 C CA . ARG A 1 116 ? -11.911 -0.435 12.754 1.00 90.25 116 ARG A CA 1
ATOM 915 C C . ARG A 1 116 ? -12.110 -1.191 14.072 1.00 90.25 116 ARG A C 1
ATOM 917 O O . ARG A 1 116 ? -12.236 -2.411 14.053 1.00 90.25 116 ARG A O 1
ATOM 924 N N . LEU A 1 117 ? -12.143 -0.485 15.202 1.00 89.81 117 LEU A N 1
ATOM 925 C CA . LEU A 1 117 ? -12.412 -1.065 16.521 1.00 89.81 117 LEU A CA 1
ATOM 926 C C . LEU A 1 117 ? -13.856 -1.552 16.634 1.00 89.81 117 LEU A C 1
ATOM 928 O O . LEU A 1 117 ? -14.082 -2.659 17.120 1.00 89.81 117 LEU A O 1
ATOM 932 N N . ASP A 1 118 ? -14.816 -0.770 16.140 1.00 92.81 118 ASP A N 1
ATOM 933 C CA . ASP A 1 118 ? -16.222 -1.170 16.089 1.00 92.81 118 ASP A CA 1
ATOM 934 C C . ASP A 1 118 ? -16.423 -2.416 15.221 1.00 92.81 118 ASP A C 1
ATOM 936 O O . ASP A 1 118 ? -17.168 -3.315 15.605 1.00 92.81 118 ASP A O 1
ATOM 940 N N . GLU A 1 119 ? -15.723 -2.521 14.091 1.00 91.38 119 GLU A N 1
ATOM 941 C CA . GLU A 1 119 ? -15.775 -3.704 13.225 1.00 91.38 119 GLU A CA 1
ATOM 942 C C . GLU A 1 119 ? -15.129 -4.941 13.860 1.00 91.38 119 GLU A C 1
ATOM 944 O O . GLU A 1 119 ? -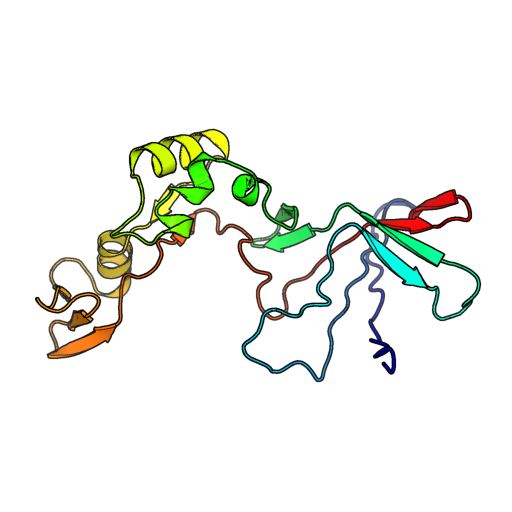15.644 -6.049 13.711 1.00 91.38 119 GLU A O 1
ATOM 949 N N . MET A 1 120 ? -14.005 -4.770 14.561 1.00 91.25 120 MET A N 1
ATOM 950 C CA . MET A 1 120 ? -13.232 -5.889 15.106 1.00 91.25 120 MET A CA 1
ATOM 951 C C . MET A 1 120 ? -13.779 -6.403 16.443 1.00 91.25 120 MET A C 1
ATOM 953 O O . MET A 1 120 ? -13.755 -7.608 16.694 1.00 91.25 120 MET A O 1
ATOM 957 N N . TYR A 1 121 ? -14.267 -5.506 17.301 1.00 92.56 121 TYR A N 1
ATOM 958 C CA . TYR A 1 121 ? -14.648 -5.823 18.682 1.00 92.56 121 TYR A CA 1
ATOM 959 C C . TYR A 1 121 ? -16.117 -5.523 19.000 1.00 92.56 121 TYR A C 1
ATOM 961 O O . TYR A 1 121 ? -16.627 -5.961 20.033 1.00 92.56 121 TYR A O 1
ATOM 969 N N . GLY A 1 122 ? -16.821 -4.817 18.119 1.00 92.38 122 GLY A N 1
ATOM 970 C CA . GLY A 1 122 ? -18.195 -4.383 18.327 1.00 92.38 122 GLY A CA 1
ATOM 971 C C . GLY A 1 122 ? -18.290 -3.044 19.073 1.00 92.38 122 GLY A C 1
ATOM 972 O O . GLY A 1 122 ? -17.477 -2.757 19.963 1.00 92.38 122 GLY A O 1
ATOM 973 N N . PRO A 1 123 ? -19.310 -2.228 18.757 1.00 92.88 123 PRO A N 1
ATOM 974 C CA . PRO A 1 123 ? -19.493 -0.919 19.370 1.00 92.88 123 PRO A CA 1
ATOM 975 C C . PRO A 1 123 ? -19.708 -1.037 20.883 1.00 92.88 123 PRO A C 1
ATOM 977 O O . PRO A 1 123 ? -20.501 -1.850 21.360 1.00 92.88 123 PRO A O 1
ATOM 980 N N . GLY A 1 124 ? -18.984 -0.217 21.649 1.00 89.50 124 GLY A N 1
ATOM 981 C CA . GLY A 1 124 ? -19.057 -0.184 23.116 1.00 89.50 124 GLY A CA 1
ATOM 982 C C . GLY A 1 124 ? -18.289 -1.298 23.844 1.00 89.50 124 GLY A C 1
ATOM 983 O O . GLY A 1 124 ? -18.302 -1.333 25.075 1.00 89.50 124 GLY A O 1
ATOM 984 N N . ASN A 1 125 ? -17.593 -2.187 23.126 1.00 93.06 125 ASN A N 1
ATOM 985 C CA . ASN A 1 125 ? -16.730 -3.215 23.726 1.00 93.06 125 ASN A CA 1
ATOM 986 C C . ASN A 1 125 ? -15.264 -2.775 23.874 1.00 93.06 125 ASN A C 1
ATOM 988 O O . ASN A 1 125 ? -14.401 -3.591 24.202 1.00 93.06 125 ASN A O 1
ATOM 992 N N . TRP A 1 126 ? -14.981 -1.493 23.654 1.00 92.25 126 TRP A N 1
ATOM 993 C CA . TRP A 1 126 ? -13.652 -0.907 23.747 1.00 92.25 126 TRP A CA 1
ATOM 994 C C . TRP A 1 126 ? -13.732 0.525 24.291 1.00 92.25 126 TRP A C 1
ATOM 996 O O . TRP A 1 126 ? -14.759 1.196 24.175 1.00 92.25 126 TRP A O 1
ATOM 1006 N N . LYS A 1 127 ? -12.645 0.998 24.904 1.00 89.69 127 LYS A N 1
ATOM 1007 C CA . LYS A 1 127 ? -12.471 2.399 25.315 1.00 89.69 127 LYS A CA 1
ATOM 1008 C C . LYS A 1 127 ? -11.022 2.832 25.132 1.00 89.69 127 LYS A C 1
ATOM 1010 O O . LYS A 1 127 ? -10.111 2.030 25.315 1.00 89.69 127 LYS A O 1
ATOM 1015 N N . VAL A 1 128 ? -10.812 4.100 24.809 1.00 84.38 128 VAL A N 1
ATOM 1016 C CA . VAL A 1 128 ? -9.468 4.680 24.700 1.00 84.38 128 VAL A CA 1
ATOM 1017 C C . VAL A 1 128 ? -8.861 4.809 26.099 1.00 84.38 128 VAL A C 1
ATOM 1019 O O . VAL A 1 128 ? -9.516 5.312 27.015 1.00 84.38 128 VAL A O 1
ATOM 1022 N N . ASP A 1 129 ? -7.627 4.344 26.280 1.00 79.38 129 ASP A N 1
ATOM 1023 C CA . ASP A 1 129 ? -6.839 4.695 27.457 1.00 79.38 129 ASP A CA 1
ATOM 1024 C C . ASP A 1 129 ? -6.378 6.151 27.316 1.00 79.38 129 ASP A C 1
ATOM 1026 O O . ASP A 1 129 ? -5.882 6.575 26.275 1.00 79.38 129 ASP A O 1
ATOM 1030 N N . SER A 1 130 ? -6.505 6.915 28.398 1.00 67.25 130 SER A N 1
ATOM 1031 C CA . SER A 1 130 ? -5.969 8.271 28.566 1.00 67.25 130 SER A CA 1
ATOM 1032 C C . SER A 1 130 ? -4.524 8.460 28.076 1.00 67.25 130 SER A C 1
ATOM 1034 O O . SER A 1 130 ? -4.130 9.577 27.741 1.00 67.25 130 SER A O 1
ATOM 1036 N N . LYS A 1 131 ? -3.739 7.377 28.014 1.00 60.38 131 LYS A N 1
ATOM 1037 C CA . LYS A 1 131 ? -2.424 7.318 27.374 1.00 60.38 131 LYS A CA 1
ATOM 1038 C C . LYS A 1 131 ? -2.552 6.683 25.986 1.00 60.38 131 LYS A C 1
ATOM 1040 O O . LYS A 1 131 ? -2.379 5.472 25.825 1.00 60.38 131 LYS A O 1
ATOM 1045 N N . LEU A 1 132 ? -2.851 7.518 24.990 1.00 59.31 132 LEU A N 1
ATOM 1046 C CA . LEU A 1 132 ? -2.809 7.137 23.576 1.00 59.31 132 LEU A CA 1
ATOM 1047 C C . LEU A 1 132 ? -1.453 6.486 23.224 1.00 59.31 132 LEU A C 1
ATOM 1049 O O . LEU A 1 132 ? -0.430 6.892 23.783 1.00 59.31 132 LEU A O 1
ATOM 1053 N N . PRO A 1 133 ? -1.416 5.522 22.289 1.00 68.44 133 PRO A N 1
ATOM 1054 C CA . PRO A 1 133 ? -2.529 4.990 21.500 1.00 68.44 133 PRO A CA 1
ATOM 1055 C C . PRO A 1 133 ? -3.014 3.634 22.053 1.00 68.44 133 PRO A C 1
ATOM 1057 O O . PRO A 1 133 ? -3.137 2.665 21.314 1.00 68.44 133 PRO A O 1
ATOM 1060 N N . ASN A 1 134 ? -3.242 3.510 23.366 1.00 81.44 134 ASN A N 1
ATOM 1061 C CA . ASN A 1 134 ? -3.754 2.257 23.928 1.00 81.44 134 ASN A CA 1
ATOM 1062 C C . ASN A 1 134 ? -5.289 2.234 23.985 1.00 81.44 134 ASN A C 1
ATOM 1064 O O . ASN A 1 134 ? -5.940 3.236 24.282 1.00 81.44 134 ASN A O 1
ATOM 1068 N N . VAL A 1 135 ? -5.869 1.065 23.736 1.00 86.75 135 VAL A N 1
ATOM 1069 C CA . VAL A 1 135 ? -7.297 0.763 23.844 1.00 86.75 135 VAL A CA 1
ATOM 1070 C C . VAL A 1 135 ? -7.477 -0.366 24.849 1.00 86.75 135 VAL A C 1
ATOM 1072 O O . VAL A 1 135 ? -6.717 -1.332 24.861 1.00 86.75 135 VAL A O 1
ATOM 1075 N N . ILE A 1 136 ? -8.491 -0.242 25.699 1.00 89.81 136 ILE A N 1
ATOM 1076 C CA . ILE A 1 136 ? -8.876 -1.254 26.679 1.00 89.81 136 ILE A CA 1
ATOM 1077 C C . ILE A 1 136 ? -10.150 -1.929 26.178 1.00 89.81 136 ILE A C 1
ATOM 1079 O O . ILE A 1 136 ? -11.179 -1.268 26.012 1.00 89.81 136 ILE A O 1
ATOM 1083 N N . LEU A 1 137 ? -10.087 -3.238 25.949 1.00 90.81 137 LEU A N 1
ATOM 1084 C CA . LEU A 1 137 ? -11.252 -4.052 25.620 1.00 90.81 137 LEU A CA 1
ATOM 1085 C C . LEU A 1 137 ? -12.116 -4.310 26.861 1.00 90.81 137 LEU A C 1
ATOM 1087 O O . LEU A 1 137 ? -11.686 -4.156 28.005 1.00 90.81 137 LEU A O 1
ATOM 1091 N N . LYS A 1 138 ? -13.358 -4.741 26.639 1.00 90.00 138 LYS A N 1
ATOM 1092 C CA . LYS A 1 138 ? -14.326 -5.045 27.703 1.00 90.00 138 LYS A CA 1
ATOM 1093 C C . LYS A 1 138 ? -13.857 -6.119 28.693 1.00 90.00 138 LYS A C 1
ATOM 1095 O O . LYS A 1 138 ? -14.271 -6.089 29.848 1.00 90.00 138 LYS A O 1
ATOM 1100 N N . ASP A 1 139 ? -13.005 -7.041 28.257 1.00 89.25 139 ASP A N 1
ATOM 1101 C CA . ASP A 1 139 ? -12.402 -8.081 29.099 1.00 89.25 139 ASP A CA 1
ATOM 1102 C C . ASP A 1 139 ? -11.177 -7.593 29.902 1.00 89.25 139 ASP A C 1
ATOM 1104 O O . ASP A 1 139 ? -10.621 -8.347 30.698 1.00 89.25 139 ASP A O 1
ATOM 1108 N N . GLY A 1 140 ? -10.776 -6.328 29.730 1.00 87.50 140 GLY A N 1
ATOM 1109 C CA . GLY A 1 140 ? -9.614 -5.724 30.378 1.00 87.50 140 GLY A CA 1
ATOM 1110 C C . GLY A 1 140 ? -8.314 -5.825 29.576 1.00 87.50 140 GLY A C 1
ATOM 1111 O O . GLY A 1 140 ? -7.301 -5.293 30.028 1.00 87.50 140 GLY A O 1
ATOM 1112 N N . THR A 1 141 ? -8.322 -6.454 28.396 1.00 89.50 141 THR A N 1
ATOM 1113 C CA . THR A 1 141 ? -7.146 -6.532 27.517 1.00 89.50 141 THR A CA 1
ATOM 1114 C C . THR A 1 141 ? -6.709 -5.139 27.065 1.00 89.50 141 THR A C 1
ATOM 1116 O O . THR A 1 141 ? -7.531 -4.347 26.603 1.00 89.50 141 THR A O 1
ATOM 1119 N N . LEU A 1 142 ? -5.408 -4.853 27.166 1.00 86.94 142 LEU A N 1
ATOM 1120 C CA . LEU A 1 142 ? -4.785 -3.631 26.654 1.00 86.94 142 LEU A CA 1
ATOM 1121 C C . LEU A 1 142 ? -4.193 -3.898 25.265 1.00 86.94 142 LEU A C 1
ATOM 1123 O O . LEU A 1 142 ? -3.409 -4.832 25.095 1.00 86.94 142 LEU A O 1
ATOM 1127 N N . LEU A 1 143 ? -4.536 -3.062 24.290 1.00 84.56 143 LEU A N 1
ATOM 1128 C CA . LEU A 1 143 ? -4.047 -3.137 22.916 1.00 84.56 143 LEU A CA 1
ATOM 1129 C C . LEU A 1 143 ? -3.453 -1.798 22.498 1.00 84.56 143 LEU A C 1
ATOM 1131 O O . LEU A 1 143 ? -4.058 -0.762 22.745 1.00 84.56 143 LEU A O 1
ATOM 1135 N N . HIS A 1 144 ? -2.320 -1.814 21.800 1.00 80.88 144 HIS A N 1
ATOM 1136 C CA . HIS A 1 144 ? -1.846 -0.639 21.065 1.00 80.88 144 HIS A CA 1
ATOM 1137 C C . HIS A 1 144 ? -2.627 -0.543 19.748 1.00 80.88 144 HIS A C 1
ATOM 1139 O O . HIS A 1 144 ? -2.614 -1.486 18.955 1.00 80.88 144 HIS A O 1
ATOM 1145 N N . PHE A 1 145 ? -3.336 0.563 19.520 1.00 77.81 145 PHE A N 1
ATOM 1146 C CA . PHE A 1 145 ? -4.213 0.758 18.370 1.00 77.81 145 PHE A CA 1
ATOM 1147 C C . PHE A 1 145 ? -4.336 2.239 17.983 1.00 77.81 145 PHE A C 1
ATOM 1149 O O . PHE A 1 145 ? -4.613 3.088 18.823 1.00 77.81 145 PHE A O 1
ATOM 1156 N N . GLY A 1 146 ? -4.234 2.533 16.686 1.00 66.56 146 GLY A N 1
ATOM 1157 C CA . GLY A 1 146 ? -4.601 3.841 16.130 1.00 66.56 146 GLY A CA 1
ATOM 1158 C C . GLY A 1 146 ? -3.467 4.713 15.606 1.00 66.56 146 GLY A C 1
ATOM 1159 O O . GLY A 1 146 ? -3.579 5.935 15.608 1.00 66.56 146 GLY A O 1
ATOM 1160 N N . ASP A 1 147 ? -2.398 4.088 15.112 1.00 72.81 147 ASP A N 1
ATOM 1161 C CA . ASP A 1 147 ? -1.304 4.813 14.465 1.00 72.81 147 ASP A CA 1
ATOM 1162 C C . ASP A 1 147 ? -1.730 5.362 13.089 1.00 72.81 147 ASP A C 1
ATOM 1164 O O . ASP A 1 147 ? -1.834 6.573 12.907 1.00 72.81 147 ASP A O 1
ATOM 1168 N N . MET A 1 148 ? -2.028 4.478 12.128 1.00 79.19 148 MET A N 1
ATOM 1169 C CA . MET A 1 148 ? -2.393 4.844 10.750 1.00 79.19 148 MET A CA 1
ATOM 1170 C C . MET A 1 148 ? -3.786 4.318 10.387 1.00 79.19 148 MET A C 1
ATOM 1172 O O . MET A 1 148 ? -4.110 3.175 10.746 1.00 79.19 148 MET A O 1
ATOM 1176 N N . PRO A 1 149 ? -4.602 5.100 9.658 1.00 85.19 149 PRO A N 1
ATOM 1177 C CA . PRO A 1 149 ? -5.868 4.617 9.141 1.00 85.19 149 PRO A CA 1
ATOM 1178 C C . PRO A 1 149 ? -5.646 3.641 7.978 1.00 85.19 149 PRO A C 1
ATOM 1180 O O . PRO A 1 149 ? -4.563 3.545 7.400 1.00 85.19 149 PRO A O 1
ATOM 1183 N N . THR A 1 150 ? -6.692 2.899 7.623 1.00 86.44 150 THR A N 1
ATOM 1184 C CA . THR A 1 150 ? -6.669 1.961 6.482 1.00 86.44 150 THR A CA 1
ATOM 1185 C C . THR A 1 150 ? -7.559 2.461 5.349 1.00 86.44 150 THR A C 1
ATOM 1187 O O . THR A 1 150 ? -8.379 3.351 5.562 1.00 86.44 150 THR A O 1
ATOM 1190 N N . THR A 1 151 ? -7.415 1.906 4.142 1.00 85.12 151 THR A N 1
ATOM 1191 C CA . THR A 1 151 ? -8.200 2.320 2.963 1.00 85.12 151 THR A CA 1
ATOM 1192 C C . THR A 1 151 ? -9.017 1.176 2.375 1.00 85.12 151 THR A C 1
ATOM 1194 O O . THR A 1 151 ? -8.641 0.012 2.508 1.00 85.12 151 THR A O 1
ATOM 1197 N N . ILE A 1 152 ? -10.143 1.515 1.739 1.00 83.06 152 ILE A N 1
ATOM 1198 C CA . ILE A 1 152 ? -10.984 0.596 0.962 1.00 83.06 152 ILE A CA 1
ATOM 1199 C C . ILE A 1 152 ? -11.264 1.195 -0.426 1.00 83.06 152 ILE A C 1
ATOM 1201 O O . ILE A 1 152 ? -11.891 2.255 -0.485 1.00 83.06 152 ILE A O 1
ATOM 1205 N N . PRO A 1 153 ? -10.887 0.522 -1.529 1.00 79.50 153 PRO A N 1
ATOM 1206 C CA . PRO A 1 153 ? -10.067 -0.695 -1.559 1.00 79.50 153 PRO A CA 1
ATOM 1207 C C . PRO A 1 153 ? -8.676 -0.456 -0.953 1.00 79.50 153 PRO A C 1
ATOM 1209 O O . PRO A 1 153 ? -8.239 0.689 -0.815 1.00 79.50 153 PRO A O 1
ATOM 1212 N N . SER A 1 154 ? -8.002 -1.538 -0.557 1.00 75.62 154 SER A N 1
ATOM 1213 C CA . SER A 1 154 ? -6.658 -1.444 0.013 1.00 75.62 154 SER A CA 1
ATOM 1214 C C . SER A 1 154 ? -5.684 -0.910 -1.033 1.00 75.62 154 SER A C 1
ATOM 1216 O O . SER A 1 154 ? -5.623 -1.419 -2.153 1.00 75.62 154 SER A O 1
ATOM 1218 N N . ARG A 1 155 ? -4.921 0.120 -0.671 1.00 76.12 155 ARG A N 1
ATOM 1219 C CA . ARG A 1 155 ? -3.937 0.748 -1.557 1.00 76.12 155 ARG A CA 1
ATOM 1220 C C . ARG A 1 155 ? -2.527 0.182 -1.339 1.00 76.12 155 ARG A C 1
ATOM 1222 O O . ARG A 1 155 ? -2.172 -0.134 -0.199 1.00 76.12 155 ARG A O 1
ATOM 1229 N N . PRO A 1 156 ? -1.690 0.082 -2.390 1.00 69.31 156 PRO A N 1
ATOM 1230 C CA . PRO A 1 156 ? -0.350 -0.494 -2.319 1.00 69.31 156 PRO A CA 1
ATOM 1231 C C . PRO A 1 156 ? 0.665 0.505 -1.742 1.00 69.31 156 PRO A C 1
ATOM 1233 O O . PRO A 1 156 ? 1.686 0.802 -2.359 1.00 69.31 156 PRO A O 1
ATOM 1236 N N . TYR A 1 157 ? 0.426 1.015 -0.529 1.00 63.53 157 TYR A N 1
ATOM 1237 C CA . TYR A 1 157 ? 1.441 1.801 0.188 1.00 63.53 157 TYR A CA 1
ATOM 1238 C C . TYR A 1 157 ? 2.722 0.983 0.410 1.00 63.53 157 TYR A C 1
ATOM 1240 O O . TYR A 1 157 ? 3.818 1.530 0.511 1.00 63.53 157 TYR A O 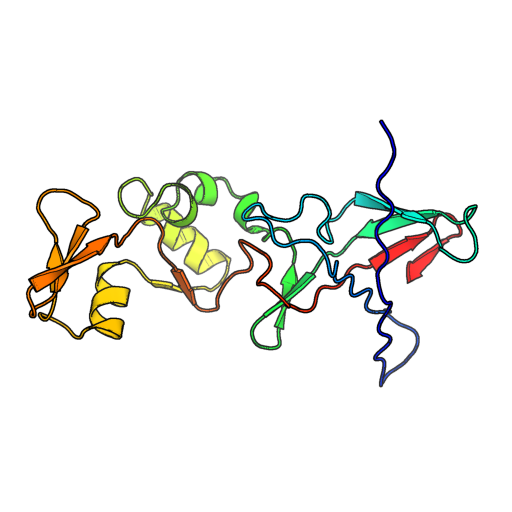1
ATOM 1248 N N . GLN A 1 158 ? 2.567 -0.342 0.486 1.00 59.62 158 GLN A N 1
ATOM 1249 C CA . GLN A 1 158 ? 3.630 -1.335 0.531 1.00 59.62 158 GLN A CA 1
ATOM 1250 C C . GLN A 1 158 ? 3.234 -2.539 -0.332 1.00 59.62 158 GLN A C 1
ATOM 1252 O O . GLN A 1 158 ? 2.051 -2.776 -0.574 1.00 59.62 158 GLN A O 1
ATOM 1257 N N . ILE A 1 159 ? 4.222 -3.323 -0.764 1.00 61.94 159 ILE A N 1
ATOM 1258 C CA . ILE A 1 159 ? 3.997 -4.584 -1.480 1.00 61.94 159 ILE A CA 1
ATOM 1259 C C . ILE A 1 159 ? 3.711 -5.679 -0.440 1.00 61.94 159 ILE A C 1
ATOM 1261 O O . ILE A 1 159 ? 4.601 -5.963 0.369 1.00 61.94 159 ILE A O 1
ATOM 1265 N N . PRO A 1 160 ? 2.520 -6.310 -0.430 1.00 61.12 160 PRO A N 1
ATOM 1266 C CA . PRO A 1 160 ? 2.231 -7.386 0.512 1.00 61.12 160 PRO A CA 1
ATOM 1267 C C . PRO A 1 160 ? 3.188 -8.570 0.337 1.00 61.12 160 PRO A C 1
ATOM 1269 O O . PRO A 1 160 ? 3.646 -8.874 -0.769 1.00 61.12 160 PRO A O 1
ATOM 1272 N N . LEU A 1 161 ? 3.466 -9.285 1.430 1.00 57.84 161 LEU A N 1
ATOM 1273 C CA . LEU A 1 161 ? 4.302 -10.481 1.377 1.00 57.84 161 LEU A CA 1
ATOM 1274 C C . LEU A 1 161 ? 3.664 -11.531 0.454 1.00 57.84 161 LEU A C 1
ATOM 1276 O O . LEU A 1 161 ? 2.537 -11.962 0.677 1.00 57.84 161 LEU A O 1
ATOM 1280 N N . GLY A 1 162 ? 4.404 -11.959 -0.572 1.00 60.00 162 GLY A N 1
ATOM 1281 C CA . GLY A 1 162 ? 3.927 -12.945 -1.546 1.00 60.00 162 GLY A CA 1
ATOM 1282 C C . GLY A 1 162 ? 2.993 -12.386 -2.625 1.00 60.00 162 GLY A C 1
ATOM 1283 O O . GLY A 1 162 ? 2.471 -13.170 -3.418 1.00 60.00 162 GLY A O 1
ATOM 1284 N N . ALA A 1 163 ? 2.793 -11.065 -2.690 1.00 66.31 163 ALA A N 1
ATOM 1285 C CA . ALA A 1 163 ? 2.028 -10.453 -3.769 1.00 66.31 163 ALA A CA 1
ATOM 1286 C C . ALA A 1 163 ? 2.710 -10.665 -5.129 1.00 66.31 163 ALA A C 1
ATOM 1288 O O . ALA A 1 163 ? 3.940 -10.622 -5.251 1.00 66.31 163 ALA A O 1
ATOM 1289 N N . LYS A 1 164 ? 1.897 -10.873 -6.169 1.00 73.62 164 LYS A N 1
ATOM 1290 C CA . LYS A 1 164 ? 2.390 -10.884 -7.549 1.00 73.62 164 LYS A CA 1
ATOM 1291 C C . LYS A 1 164 ? 2.702 -9.451 -7.963 1.00 73.62 164 LYS A C 1
ATOM 1293 O O . LYS A 1 164 ? 1.898 -8.554 -7.734 1.00 73.62 164 LYS A O 1
ATOM 1298 N N . THR A 1 165 ? 3.859 -9.257 -8.573 1.00 74.12 165 THR A N 1
ATOM 1299 C CA . THR A 1 165 ? 4.350 -7.966 -9.060 1.00 74.12 165 THR A CA 1
ATOM 1300 C C . THR A 1 165 ? 4.696 -8.076 -10.540 1.00 74.12 165 THR A C 1
ATOM 1302 O O . THR A 1 165 ? 4.953 -9.179 -11.032 1.00 74.12 165 THR A O 1
ATOM 1305 N N . SER A 1 166 ? 4.652 -6.945 -11.238 1.00 75.12 166 SER A N 1
ATOM 1306 C CA . SER A 1 166 ? 4.941 -6.815 -12.666 1.00 75.12 166 SER A CA 1
ATOM 1307 C C . SER A 1 166 ? 5.812 -5.587 -12.915 1.00 75.12 166 SER A C 1
ATOM 1309 O O . SER A 1 166 ? 5.705 -4.604 -12.185 1.00 75.12 166 SER A O 1
ATOM 1311 N N . VAL A 1 167 ? 6.661 -5.657 -13.937 1.00 76.69 167 VAL A N 1
ATOM 1312 C CA . VAL A 1 167 ? 7.360 -4.530 -14.573 1.00 76.69 167 VAL A CA 1
ATOM 1313 C C . VAL A 1 167 ? 7.474 -4.814 -16.051 1.00 76.69 167 VAL A C 1
ATOM 1315 O O . VAL A 1 167 ? 7.638 -5.963 -16.452 1.00 76.69 167 VAL A O 1
ATOM 1318 N N . THR A 1 168 ? 7.483 -3.744 -16.828 1.00 80.25 168 THR A N 1
ATOM 1319 C CA . THR A 1 168 ? 7.996 -3.740 -18.194 1.00 80.25 168 THR A CA 1
ATOM 1320 C C . THR A 1 168 ? 9.512 -3.546 -18.162 1.00 80.25 168 THR A C 1
ATOM 1322 O O . THR A 1 168 ? 10.016 -2.751 -17.366 1.00 80.25 168 THR A O 1
ATOM 1325 N N . VAL A 1 169 ? 10.257 -4.260 -19.005 1.00 76.81 169 VAL A N 1
ATOM 1326 C CA . VAL A 1 169 ? 11.684 -4.003 -19.229 1.00 76.81 169 VAL A CA 1
ATOM 1327 C C . VAL A 1 169 ? 11.887 -3.402 -20.613 1.00 76.81 169 VAL A C 1
ATOM 1329 O O . VAL A 1 169 ? 11.682 -4.060 -21.634 1.00 76.81 169 VAL A O 1
ATOM 1332 N N . ASP A 1 170 ? 12.376 -2.166 -20.630 1.00 79.62 170 ASP A N 1
ATOM 1333 C CA . ASP A 1 170 ? 12.805 -1.466 -21.834 1.00 79.62 170 ASP A CA 1
ATOM 1334 C C . ASP A 1 170 ? 14.274 -1.814 -22.118 1.00 79.62 170 ASP A C 1
ATOM 1336 O O . ASP A 1 170 ? 15.200 -1.267 -21.503 1.00 79.62 170 ASP A O 1
ATOM 1340 N N . TRP A 1 171 ? 14.516 -2.769 -23.019 1.00 81.25 171 TRP A N 1
ATOM 1341 C CA . TRP A 1 171 ? 15.870 -3.189 -23.375 1.00 81.25 171 TRP A CA 1
ATOM 1342 C C . TRP A 1 171 ? 16.539 -2.179 -24.308 1.00 81.25 171 TRP A C 1
ATOM 1344 O O . TRP A 1 171 ? 15.926 -1.624 -25.219 1.00 81.25 171 TRP A O 1
ATOM 1354 N N . LYS A 1 172 ? 17.851 -1.974 -24.143 1.00 80.00 172 LYS A N 1
ATOM 1355 C CA . LYS A 1 172 ? 18.623 -1.049 -24.994 1.00 80.00 172 LYS A CA 1
ATOM 1356 C C . LYS A 1 172 ? 18.755 -1.495 -26.450 1.00 80.00 172 LYS A C 1
ATOM 1358 O O . LYS A 1 172 ? 19.120 -0.684 -27.295 1.00 80.00 172 LYS A O 1
ATOM 1363 N N . ASP A 1 173 ? 18.466 -2.759 -26.739 1.00 77.12 173 ASP A N 1
ATOM 1364 C CA . ASP A 1 173 ? 18.357 -3.279 -28.104 1.00 77.12 173 ASP A CA 1
ATOM 1365 C C . ASP A 1 173 ? 17.025 -2.899 -28.787 1.00 77.12 173 ASP A C 1
ATOM 1367 O O . ASP A 1 173 ? 16.821 -3.230 -29.954 1.00 77.12 173 ASP A O 1
ATOM 1371 N N . GLY A 1 174 ? 16.141 -2.179 -28.084 1.00 64.25 174 GLY A N 1
ATOM 1372 C CA . GLY A 1 174 ? 14.845 -1.718 -28.576 1.00 64.25 174 GLY A CA 1
ATOM 1373 C C . GLY A 1 174 ? 13.706 -2.719 -28.377 1.00 64.25 174 GLY A C 1
ATOM 1374 O O . GLY A 1 174 ? 12.577 -2.420 -28.759 1.00 64.25 174 GLY A O 1
ATOM 1375 N N . SER A 1 175 ? 13.969 -3.893 -27.796 1.00 69.81 175 SER A N 1
ATOM 1376 C CA . SER A 1 175 ? 12.912 -4.837 -27.431 1.00 69.81 175 SER A CA 1
ATOM 1377 C C . SER A 1 175 ? 12.228 -4.438 -26.119 1.00 69.81 175 SER A C 1
ATOM 1379 O O . SER A 1 175 ? 12.867 -3.953 -25.188 1.00 69.81 175 SER A O 1
ATOM 1381 N N . ILE A 1 176 ? 10.918 -4.667 -26.041 1.00 56.59 176 ILE A N 1
ATOM 1382 C CA . ILE A 1 176 ? 10.117 -4.483 -24.826 1.00 56.59 176 ILE A CA 1
ATOM 1383 C C . ILE A 1 176 ? 9.660 -5.873 -24.390 1.00 56.59 176 ILE A C 1
ATOM 1385 O O . ILE A 1 176 ? 9.146 -6.631 -25.219 1.00 56.59 176 ILE A O 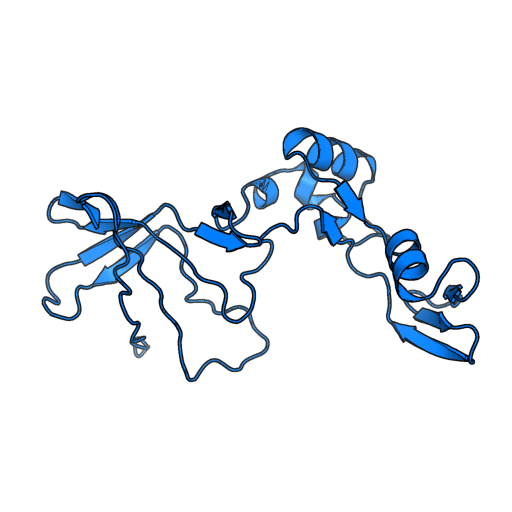1
ATOM 1389 N N . GLN A 1 177 ? 9.906 -6.237 -23.130 1.00 59.19 177 GLN A N 1
ATOM 1390 C CA . GLN A 1 177 ? 9.509 -7.536 -22.569 1.00 59.19 177 GLN A CA 1
ATOM 1391 C C . GLN A 1 177 ? 8.901 -7.393 -21.184 1.00 59.19 177 GLN A C 1
ATOM 1393 O O . GLN A 1 177 ? 9.430 -6.577 -20.396 1.00 59.19 177 GLN A O 1
#

Foldseek 3Di:
DDDDDFDADFDDDDPDDDDFTFTFGDRPPDPDPDAPPPPQDFFDKDADPVHRVKIWTWDQKWWQDPNDTAGPPHPLVVDPLSCQACQNQWPVRHDVVSVVVCCVVVVKDKAFFQNVCCVPQNPPQWDDDPPPPWIAGVVRDIDHTTGGIAMVVGHPNDHDDPIRMGIWICIPVRDID

pLDDT: mean 72.7, std 20.22, range [31.5, 97.31]

Secondary structure (DSSP, 8-state):
----PPP-EE----SS-SS---EE---TT---SSPPTTSS-TT-EEEETTEEEEEEEEEEEEEEETTEEEESS-GGGG-HHHHHSHHHH-TTTS-HHHHHHHHHHHT-EEE-HHHHHHHHH-TTSEEE-SSTTEEEETTS-EEE--SS-EEESPP-SSPPTT--EEEEEEETTS-B-